Protein AF-M6BQX1-F1 (afdb_monomer)

pLDDT: mean 79.41, std 13.35, range [48.66, 92.88]

Sequence (103 aa):
MEYNVSRPYKKGTLHRWDNTIPKNCNFGISLSVFKENSKLL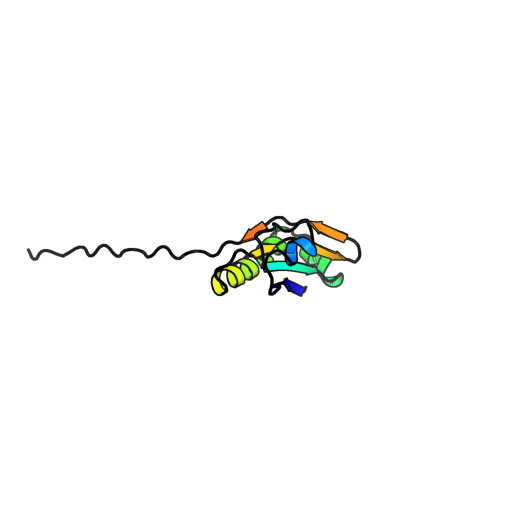YLELRHSELVVSVAQTISNEFQTSVYYHRTWLESGKNVKREMIFDFKRLERIELKFIPSYPV

Mean predicted aligned error: 9.73 Å

Solvent-accessible surface area (backbone atoms only — not comparable to full-atom values): 6088 Å² total; per-residue (Å²): 112,46,80,49,76,46,69,60,92,53,79,32,47,51,18,73,78,39,78,90,41,56,62,86,36,43,29,38,38,33,40,41,40,45,71,91,48,45,76,78,46,70,48,60,72,62,53,52,56,57,48,48,57,54,40,40,51,53,6,46,76,67,68,34,52,25,33,38,47,34,38,36,48,49,95,95,42,69,45,83,40,89,45,77,28,66,40,78,74,78,74,80,77,77,77,77,81,76,84,80,77,85,130

Secondary structure (DSSP, 8-state):
-EEEEE--SSTTHHHHH-TTS-TT---EEEEE--GGGHHHH-SHHHHHHHHHHHHHHHHHHHTS-EEEEEEEEETTEEEEEEEEE------------------

Structure (mmCIF, N/CA/C/O backbone):
data_AF-M6BQX1-F1
#
_entry.id   AF-M6BQX1-F1
#
loop_
_atom_site.group_PDB
_atom_site.id
_atom_site.type_symbol
_atom_site.label_atom_id
_atom_site.label_alt_id
_atom_site.label_comp_id
_atom_site.label_asym_id
_atom_site.label_entity_id
_atom_site.label_seq_id
_atom_site.pdbx_PDB_ins_code
_atom_site.Cartn_x
_atom_site.Cartn_y
_atom_site.Cartn_z
_atom_site.occupancy
_atom_site.B_iso_or_equiv
_atom_site.auth_seq_id
_atom_site.auth_comp_id
_atom_site.auth_asym_id
_atom_site.auth_atom_id
_atom_site.pdbx_PDB_model_num
ATOM 1 N N . MET A 1 1 ? 14.042 7.314 -3.604 1.00 78.88 1 MET A N 1
ATOM 2 C CA . MET A 1 1 ? 12.617 6.924 -3.700 1.00 78.88 1 MET A CA 1
ATOM 3 C C . MET A 1 1 ? 11.795 7.944 -2.938 1.00 78.88 1 MET A C 1
ATOM 5 O O . MET A 1 1 ? 12.375 8.679 -2.149 1.00 78.88 1 MET A O 1
ATOM 9 N N . GLU A 1 2 ? 10.487 7.951 -3.129 1.00 85.44 2 GLU A N 1
ATOM 10 C CA . GLU A 1 2 ? 9.569 8.866 -2.458 1.00 85.44 2 GLU A CA 1
ATOM 11 C C . GLU A 1 2 ? 8.295 8.121 -2.046 1.00 85.44 2 GLU A C 1
ATOM 13 O O . GLU A 1 2 ? 7.743 7.348 -2.831 1.00 85.44 2 GLU A O 1
ATOM 18 N N . TYR A 1 3 ? 7.836 8.345 -0.814 1.00 86.81 3 TYR A N 1
ATOM 19 C CA . TYR A 1 3 ? 6.549 7.845 -0.342 1.00 86.81 3 TYR A CA 1
ATOM 20 C C . TYR A 1 3 ? 5.496 8.933 -0.496 1.00 86.81 3 TYR A C 1
ATOM 22 O O . TYR A 1 3 ? 5.603 9.998 0.106 1.00 86.81 3 TYR A O 1
ATOM 30 N N . ASN A 1 4 ? 4.444 8.632 -1.242 1.00 90.12 4 ASN A N 1
ATOM 31 C CA . ASN A 1 4 ? 3.287 9.498 -1.385 1.00 90.12 4 ASN A CA 1
ATOM 32 C C . ASN A 1 4 ? 2.176 8.989 -0.472 1.00 90.12 4 ASN A C 1
ATOM 34 O O . A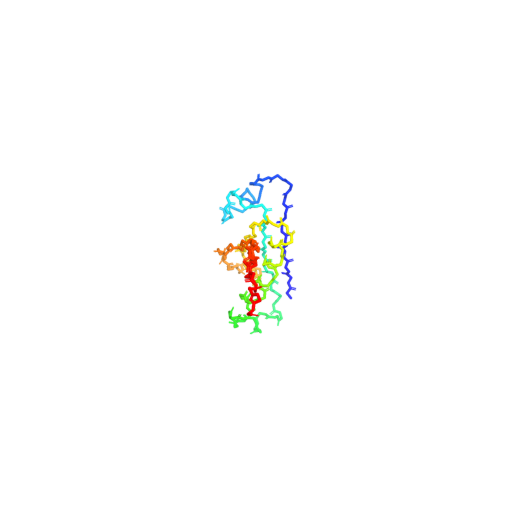SN A 1 4 ? 1.578 7.945 -0.742 1.00 90.12 4 ASN A O 1
ATOM 38 N N . VAL A 1 5 ? 1.909 9.722 0.610 1.00 90.62 5 VAL A N 1
ATOM 39 C CA . VAL A 1 5 ? 0.868 9.388 1.590 1.00 90.62 5 VAL A CA 1
ATOM 40 C C . VAL A 1 5 ? -0.339 10.292 1.374 1.00 90.62 5 VAL A C 1
ATOM 42 O O . VAL A 1 5 ? -0.239 11.514 1.412 1.00 90.62 5 VAL A O 1
ATOM 45 N N . SER A 1 6 ? -1.500 9.686 1.153 1.00 91.25 6 SER A N 1
ATOM 46 C CA . SER A 1 6 ? -2.767 10.377 0.929 1.00 91.25 6 SER A CA 1
ATOM 47 C C . SER A 1 6 ? -3.722 10.138 2.091 1.00 91.25 6 SER A C 1
ATOM 49 O O . SER A 1 6 ? -4.058 8.995 2.396 1.00 91.25 6 SER A O 1
ATOM 51 N N . ARG A 1 7 ? -4.209 11.226 2.696 1.00 91.50 7 ARG A N 1
ATOM 52 C CA . ARG A 1 7 ? -5.244 11.221 3.741 1.00 91.50 7 ARG A CA 1
ATOM 53 C C . ARG A 1 7 ? -6.292 12.301 3.449 1.00 91.50 7 ARG A C 1
ATOM 55 O O . ARG A 1 7 ? -6.230 13.389 4.024 1.00 91.50 7 ARG A O 1
ATOM 62 N N . PRO A 1 8 ? -7.242 12.061 2.537 1.00 90.75 8 PRO A N 1
ATOM 63 C CA . PRO A 1 8 ? -8.295 13.033 2.277 1.00 90.75 8 PRO A CA 1
ATOM 64 C C . PRO A 1 8 ? -9.210 13.220 3.498 1.00 90.75 8 PRO A C 1
ATOM 66 O O . PRO A 1 8 ? -9.476 12.284 4.249 1.00 90.75 8 PRO A O 1
ATOM 69 N N . TYR A 1 9 ? -9.753 14.429 3.671 1.00 87.56 9 TYR A N 1
ATOM 70 C CA . TYR A 1 9 ? -10.653 14.750 4.790 1.00 87.56 9 TYR A CA 1
ATOM 71 C C . TYR A 1 9 ? -11.973 13.963 4.757 1.00 87.56 9 TYR A C 1
ATOM 73 O O . TYR A 1 9 ? -12.502 13.590 5.801 1.00 87.56 9 TYR A O 1
ATOM 81 N N . LYS A 1 10 ? -12.525 13.709 3.562 1.00 89.56 10 LYS A N 1
ATOM 82 C CA . LYS A 1 10 ? -13.812 13.018 3.382 1.00 89.56 10 LYS A CA 1
ATOM 83 C C . LYS A 1 10 ? -13.597 11.540 3.053 1.00 89.56 10 LYS A C 1
ATOM 85 O O . LYS A 1 10 ? -12.948 11.228 2.052 1.00 89.56 10 LYS A O 1
ATOM 90 N N . LYS A 1 11 ? -14.224 10.644 3.822 1.00 87.69 11 LYS A N 1
ATOM 91 C CA . LYS A 1 11 ? -14.207 9.193 3.571 1.00 87.69 11 LYS A CA 1
ATOM 92 C C . LYS A 1 11 ? -14.685 8.863 2.151 1.00 87.69 11 LYS A C 1
ATOM 94 O O . LYS A 1 11 ? -15.611 9.489 1.641 1.00 87.69 11 LYS A O 1
ATOM 99 N N . GLY A 1 12 ? -14.040 7.890 1.507 1.00 88.06 12 GLY A N 1
ATOM 100 C CA . GLY A 1 12 ? -14.362 7.457 0.142 1.00 88.06 12 GLY A CA 1
ATOM 101 C C . GLY A 1 12 ? -13.816 8.364 -0.968 1.00 88.06 12 GLY A C 1
ATOM 102 O O . GLY A 1 12 ? -13.881 7.992 -2.138 1.00 88.06 12 GLY A O 1
ATOM 103 N N . THR A 1 13 ? -13.223 9.516 -0.633 1.00 92.31 13 THR A N 1
ATOM 104 C CA . THR A 1 13 ? -12.551 10.385 -1.618 1.00 92.31 13 THR A CA 1
ATOM 105 C C . THR A 1 13 ? -11.396 9.661 -2.297 1.00 92.31 13 THR A C 1
ATOM 107 O O . THR A 1 13 ? -11.220 9.783 -3.502 1.00 92.31 13 THR A O 1
ATOM 110 N N . LEU A 1 14 ? -10.657 8.852 -1.540 1.00 90.69 14 LEU A N 1
ATOM 111 C CA . LEU A 1 14 ? -9.511 8.123 -2.060 1.00 90.69 14 LEU A CA 1
ATOM 112 C C . LEU A 1 14 ? -9.923 7.096 -3.136 1.00 90.69 14 LEU A C 1
ATOM 114 O O . LEU A 1 14 ? -9.346 7.084 -4.216 1.00 90.69 14 LEU A O 1
ATOM 118 N N . HIS A 1 15 ? -11.002 6.337 -2.900 1.00 91.69 15 HIS A N 1
ATOM 119 C CA . HIS A 1 15 ? -11.608 5.441 -3.900 1.00 91.69 15 HIS A CA 1
ATOM 120 C C . HIS A 1 15 ? -12.127 6.185 -5.141 1.00 91.69 15 HIS A C 1
ATOM 122 O O . HIS A 1 15 ? -12.102 5.660 -6.249 1.00 91.69 15 HIS A O 1
ATOM 128 N N . ARG A 1 16 ? -12.618 7.420 -4.975 1.00 92.44 16 ARG A N 1
ATOM 129 C CA . ARG A 1 16 ? -13.037 8.246 -6.116 1.00 92.44 16 ARG A CA 1
ATOM 130 C C . ARG A 1 16 ? -11.860 8.704 -6.976 1.00 92.44 16 ARG A C 1
ATOM 132 O O . ARG A 1 16 ? -12.053 8.905 -8.169 1.00 92.44 16 ARG A O 1
ATOM 139 N N . TRP A 1 17 ? -10.693 8.928 -6.375 1.00 89.75 17 TRP A N 1
ATOM 140 C CA . TRP A 1 17 ? -9.470 9.281 -7.100 1.00 89.75 17 TRP A CA 1
ATOM 141 C C . TRP A 1 17 ? -8.839 8.062 -7.780 1.00 89.75 17 TRP A C 1
ATOM 143 O O . TRP A 1 17 ? -8.333 8.183 -8.890 1.00 89.75 17 TRP A O 1
ATOM 153 N N . ASP A 1 18 ? -8.902 6.893 -7.140 1.00 86.50 18 ASP A N 1
ATOM 154 C CA . ASP A 1 18 ? -8.434 5.617 -7.683 1.00 86.50 18 ASP A CA 1
ATOM 155 C C . ASP A 1 18 ? -9.396 4.492 -7.263 1.00 86.50 18 ASP A C 1
ATOM 157 O O . ASP A 1 18 ? -9.446 4.088 -6.098 1.00 86.50 18 ASP A O 1
ATOM 161 N N . ASN A 1 19 ? -10.158 3.961 -8.224 1.00 88.00 19 ASN A N 1
ATOM 162 C CA . ASN A 1 19 ? -11.187 2.945 -7.978 1.00 88.00 19 ASN A CA 1
ATOM 163 C C . ASN A 1 19 ? -10.617 1.580 -7.548 1.00 88.00 19 ASN A C 1
ATOM 165 O O . ASN A 1 19 ? -11.383 0.700 -7.153 1.00 88.00 19 ASN A O 1
ATOM 169 N N . THR A 1 20 ? -9.291 1.407 -7.582 1.00 85.00 20 THR A N 1
ATOM 170 C CA . THR A 1 20 ? -8.603 0.217 -7.062 1.00 85.00 20 THR A CA 1
ATOM 171 C C . THR A 1 20 ? -8.434 0.229 -5.541 1.00 85.00 20 THR A C 1
ATOM 173 O O . THR A 1 20 ? -8.070 -0.788 -4.952 1.00 85.00 20 THR A O 1
ATOM 176 N N . ILE A 1 21 ? -8.708 1.365 -4.897 1.00 87.12 21 ILE A N 1
ATOM 177 C CA . ILE A 1 21 ? -8.632 1.537 -3.446 1.00 87.12 21 ILE A CA 1
ATOM 178 C C . ILE A 1 21 ? -9.978 1.168 -2.812 1.00 87.12 21 ILE A C 1
ATOM 180 O O . ILE A 1 21 ? -11.000 1.660 -3.279 1.00 87.12 21 ILE A O 1
ATOM 184 N N . PRO A 1 22 ? -10.043 0.360 -1.740 1.00 86.56 22 PRO A N 1
ATOM 185 C CA . PRO A 1 22 ? -11.306 0.037 -1.079 1.00 86.56 22 PRO A CA 1
ATOM 186 C C . PRO A 1 22 ? -12.061 1.281 -0.579 1.00 86.56 22 PRO A C 1
ATOM 188 O O . PRO A 1 22 ? -11.470 2.216 -0.040 1.00 86.56 22 PRO A O 1
ATOM 191 N N . LYS A 1 23 ? -13.399 1.288 -0.698 1.00 87.19 23 LYS A N 1
ATOM 192 C CA . LYS A 1 23 ? -14.259 2.428 -0.298 1.00 87.19 23 LYS A CA 1
ATOM 193 C C . LYS A 1 23 ? -14.122 2.825 1.176 1.00 87.19 23 LYS A C 1
ATOM 195 O O . LYS A 1 23 ? -14.386 3.972 1.539 1.00 87.19 23 LYS A O 1
ATOM 200 N N . ASN A 1 24 ? -13.770 1.872 2.032 1.00 83.38 24 ASN A N 1
ATOM 201 C CA . ASN A 1 24 ? -13.579 2.073 3.463 1.00 83.38 24 ASN A CA 1
ATOM 202 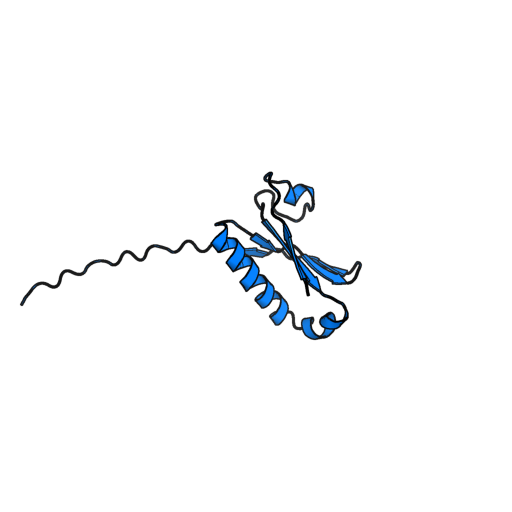C C . ASN A 1 24 ? -12.182 2.600 3.824 1.00 83.38 24 ASN A C 1
ATOM 204 O O . ASN A 1 24 ? -12.030 3.104 4.937 1.00 83.38 24 ASN A O 1
ATOM 208 N N . CYS A 1 25 ? -11.208 2.558 2.911 1.00 84.06 25 CYS A N 1
ATOM 209 C CA . CYS A 1 25 ? -9.865 3.074 3.149 1.00 84.06 25 CYS A CA 1
ATOM 210 C C . CYS A 1 25 ? -9.813 4.588 2.909 1.00 84.06 25 CYS A C 1
ATOM 212 O O . CYS A 1 25 ? -10.155 5.086 1.836 1.00 84.06 25 CYS A O 1
ATOM 214 N N . ASN A 1 26 ? -9.366 5.327 3.925 1.00 87.94 26 ASN A N 1
ATOM 215 C CA . ASN A 1 26 ? -9.175 6.780 3.852 1.00 87.94 26 ASN A CA 1
ATOM 216 C C . ASN A 1 26 ? -7.710 7.204 4.043 1.00 87.94 26 ASN A C 1
ATOM 218 O O . ASN A 1 26 ? -7.413 8.390 4.153 1.00 87.94 26 ASN A O 1
ATOM 222 N N . PHE A 1 27 ? -6.813 6.222 4.081 1.00 91.88 27 PHE A N 1
ATOM 223 C CA . PHE A 1 27 ? -5.371 6.388 4.050 1.00 91.88 27 PHE A CA 1
ATOM 224 C C . PHE A 1 27 ? -4.811 5.51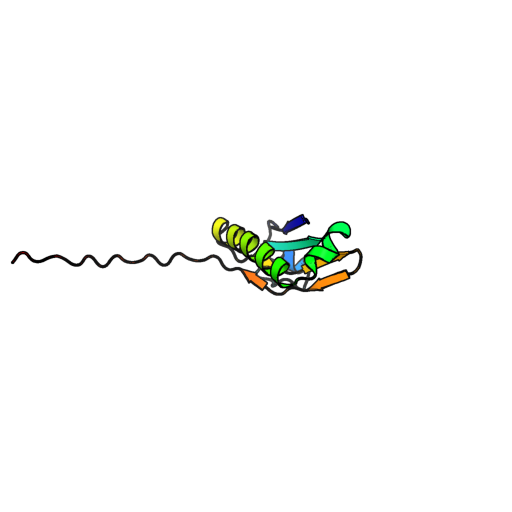8 2.931 1.00 91.88 27 PHE A C 1
ATOM 226 O O . PHE A 1 27 ? -5.089 4.319 2.873 1.00 91.88 27 PHE A O 1
ATOM 233 N N . GLY A 1 28 ? -4.032 6.131 2.049 1.00 90.31 28 GLY A N 1
ATOM 234 C CA . GLY A 1 28 ? -3.363 5.461 0.944 1.00 90.31 28 GLY A CA 1
ATOM 235 C C . GLY A 1 28 ? -1.882 5.766 0.952 1.00 90.31 28 GLY A C 1
ATOM 236 O O . GLY A 1 28 ? -1.483 6.882 1.281 1.00 90.31 28 GLY A O 1
ATOM 237 N N . ILE A 1 29 ? -1.076 4.792 0.557 1.00 92.00 29 ILE A N 1
ATOM 238 C CA . ILE A 1 29 ? 0.333 5.002 0.261 1.00 92.00 29 ILE A CA 1
ATOM 239 C C . ILE A 1 29 ? 0.636 4.513 -1.152 1.00 92.00 29 ILE A C 1
ATOM 241 O O . ILE A 1 29 ? 0.147 3.467 -1.587 1.00 92.00 29 ILE A O 1
ATOM 245 N N . SER A 1 30 ? 1.451 5.276 -1.870 1.00 88.62 30 SER A N 1
ATOM 246 C CA . SER A 1 30 ? 2.107 4.826 -3.092 1.00 88.62 30 SER A CA 1
ATOM 247 C C . SER A 1 30 ? 3.601 5.106 -3.010 1.00 88.62 30 SER A C 1
ATOM 249 O O . SER A 1 30 ? 4.039 6.043 -2.342 1.00 88.62 30 SER A O 1
ATOM 251 N N . LEU A 1 31 ? 4.391 4.251 -3.652 1.00 86.81 31 LEU A N 1
ATOM 252 C CA . LEU A 1 31 ? 5.845 4.357 -3.658 1.00 86.81 31 LEU A CA 1
ATOM 253 C C . LEU A 1 31 ? 6.307 4.785 -5.044 1.00 86.81 31 LEU A C 1
ATOM 255 O O . LEU A 1 31 ? 6.029 4.083 -6.012 1.00 86.81 31 LEU A O 1
ATOM 259 N N . SER A 1 32 ? 7.042 5.886 -5.130 1.00 85.62 32 SER A N 1
ATOM 260 C CA . SER A 1 32 ? 7.686 6.344 -6.357 1.00 85.62 32 SER A CA 1
ATOM 261 C C . SER A 1 32 ? 9.173 6.015 -6.331 1.00 85.62 32 SER A C 1
ATOM 263 O O . SER A 1 32 ? 9.910 6.341 -5.394 1.00 85.62 32 SER A O 1
ATOM 265 N N . VAL A 1 33 ? 9.630 5.343 -7.377 1.00 81.75 33 VAL A N 1
ATOM 266 C CA . VAL A 1 33 ? 11.005 4.889 -7.541 1.00 81.75 33 VAL A CA 1
ATOM 267 C C . VAL A 1 33 ? 11.647 5.704 -8.650 1.00 81.75 33 VAL A C 1
ATOM 269 O O . VAL A 1 33 ? 11.153 5.735 -9.769 1.00 81.75 33 VAL A O 1
ATOM 272 N N . PHE A 1 34 ? 12.763 6.362 -8.347 1.00 78.50 34 PHE A N 1
ATOM 273 C CA . PHE A 1 34 ? 13.526 7.079 -9.366 1.00 78.50 34 PHE A CA 1
ATOM 274 C C . PHE A 1 34 ? 14.342 6.099 -10.210 1.00 78.50 34 PHE A C 1
ATOM 276 O O . PHE A 1 34 ? 14.818 5.075 -9.703 1.00 78.50 34 PHE A O 1
ATOM 283 N N . LYS A 1 35 ? 14.531 6.426 -11.491 1.00 71.44 35 LYS A N 1
ATOM 284 C CA . LYS A 1 35 ? 15.180 5.559 -12.482 1.00 71.44 35 LYS A CA 1
ATOM 285 C C . LYS A 1 35 ? 16.578 5.120 -12.048 1.00 71.44 35 LYS A C 1
ATOM 287 O O . LYS A 1 35 ? 16.927 3.959 -12.261 1.00 71.44 35 LYS A O 1
ATOM 292 N N . GLU A 1 36 ? 17.339 5.984 -11.373 1.00 73.00 36 GLU A N 1
ATOM 293 C CA . GLU A 1 36 ? 18.686 5.663 -10.876 1.00 73.00 36 GLU A CA 1
ATOM 294 C C . GLU A 1 36 ? 18.665 4.550 -9.816 1.00 73.00 36 GLU A C 1
ATOM 296 O O . GLU A 1 36 ? 19.627 3.801 -9.671 1.00 73.00 36 GLU A O 1
ATOM 301 N N . ASN A 1 37 ? 17.542 4.394 -9.112 1.00 67.75 37 ASN A N 1
ATOM 302 C CA . ASN A 1 37 ? 17.368 3.418 -8.040 1.00 67.75 37 ASN A CA 1
ATOM 303 C C . ASN A 1 37 ? 16.657 2.137 -8.499 1.00 67.75 37 ASN A C 1
ATOM 305 O O . ASN A 1 37 ? 16.653 1.153 -7.763 1.00 67.75 37 ASN A O 1
ATOM 309 N N . SER A 1 38 ? 16.091 2.118 -9.711 1.00 64.94 38 SER A N 1
ATOM 310 C CA . SER A 1 38 ? 15.303 0.994 -10.245 1.00 64.94 38 SER A CA 1
ATOM 311 C C . SER A 1 38 ? 16.060 -0.345 -10.238 1.00 64.94 38 SER A C 1
ATOM 313 O O . SER A 1 38 ? 15.484 -1.377 -9.897 1.00 64.94 38 SER A O 1
ATOM 315 N N . LYS A 1 39 ? 17.371 -0.333 -10.526 1.00 63.28 39 LYS A N 1
ATOM 316 C CA . LYS A 1 39 ? 18.231 -1.533 -10.518 1.00 63.28 39 LYS A CA 1
ATOM 317 C C . LYS A 1 39 ? 18.486 -2.092 -9.115 1.00 63.28 39 LYS A C 1
ATOM 319 O O . LYS A 1 39 ? 18.536 -3.304 -8.948 1.00 63.28 39 LYS A O 1
ATOM 324 N N . LEU A 1 40 ? 18.629 -1.230 -8.104 1.00 59.75 40 LEU A N 1
ATOM 325 C CA . LEU A 1 40 ? 18.810 -1.651 -6.704 1.00 59.75 40 LEU A CA 1
ATOM 326 C C . LEU A 1 40 ? 17.515 -2.211 -6.102 1.00 59.75 40 LEU A C 1
ATOM 328 O O . LEU A 1 40 ? 17.545 -2.998 -5.155 1.00 59.75 40 LEU A O 1
ATOM 332 N N . LEU A 1 41 ? 16.389 -1.811 -6.674 1.00 58.44 41 LEU A N 1
ATOM 333 C CA . LEU A 1 41 ? 15.046 -2.089 -6.200 1.00 58.44 41 LEU A CA 1
ATOM 334 C C . LEU A 1 41 ? 14.417 -3.345 -6.830 1.00 58.44 41 LEU A C 1
ATOM 336 O O . LEU A 1 41 ? 13.459 -3.874 -6.287 1.00 58.44 41 LEU A O 1
ATOM 340 N N . TYR A 1 42 ? 15.013 -3.908 -7.887 1.00 56.97 42 TYR A N 1
ATOM 341 C CA . TYR A 1 42 ? 14.533 -5.135 -8.546 1.00 56.97 42 TYR A CA 1
ATOM 342 C C . TYR A 1 42 ? 14.498 -6.379 -7.633 1.00 56.97 42 TYR A C 1
ATOM 344 O O . TYR A 1 42 ? 13.826 -7.362 -7.936 1.00 56.97 42 TYR A O 1
ATOM 352 N N . LEU A 1 43 ? 15.178 -6.336 -6.483 1.00 58.53 43 LEU A N 1
ATOM 353 C CA . LEU A 1 43 ? 14.934 -7.272 -5.388 1.00 58.53 43 LEU A CA 1
ATOM 354 C C . LEU A 1 43 ? 13.597 -6.903 -4.735 1.00 58.53 43 LEU A C 1
ATOM 356 O O . LEU A 1 43 ? 13.572 -6.108 -3.796 1.00 58.53 43 LEU A O 1
ATOM 360 N N . GLU A 1 44 ? 12.494 -7.479 -5.224 1.00 56.00 44 GLU A N 1
ATOM 361 C CA . GLU A 1 44 ? 11.133 -7.297 -4.684 1.00 56.00 44 GLU A CA 1
ATOM 362 C C . GLU A 1 44 ? 11.067 -7.391 -3.148 1.00 56.00 44 GLU A C 1
ATOM 364 O O . GLU A 1 44 ? 10.272 -6.689 -2.522 1.00 56.00 44 GLU A O 1
ATOM 369 N N . LEU A 1 45 ? 11.964 -8.179 -2.544 1.00 52.16 45 LEU A N 1
ATOM 370 C CA . LEU A 1 45 ? 12.149 -8.316 -1.097 1.00 52.16 45 LEU A CA 1
ATOM 371 C C . LEU A 1 45 ? 12.436 -6.983 -0.384 1.00 52.16 45 LEU A C 1
ATOM 373 O O . LEU A 1 45 ? 11.875 -6.727 0.674 1.00 52.16 45 LEU A O 1
ATOM 377 N N . ARG A 1 46 ? 13.236 -6.081 -0.971 1.00 61.06 46 ARG A N 1
ATOM 378 C CA . ARG A 1 46 ? 13.525 -4.774 -0.349 1.00 61.06 46 ARG A CA 1
ATOM 379 C C . ARG A 1 46 ? 12.362 -3.793 -0.479 1.00 61.06 46 ARG A C 1
ATOM 381 O O . ARG A 1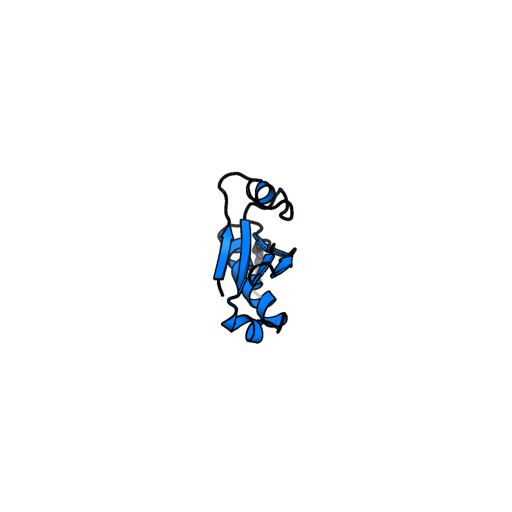 46 ? 12.221 -2.891 0.340 1.00 61.06 46 ARG A O 1
ATOM 388 N N . HIS A 1 47 ? 11.519 -3.948 -1.499 1.00 61.28 47 HIS A N 1
ATOM 389 C CA . HIS A 1 47 ? 10.369 -3.070 -1.715 1.00 61.28 47 HIS A CA 1
ATOM 390 C C . HIS A 1 47 ? 9.252 -3.286 -0.704 1.00 61.28 47 HIS A C 1
ATOM 392 O O . HIS A 1 47 ? 8.672 -2.311 -0.220 1.00 61.28 47 HIS A O 1
ATOM 398 N N . SER A 1 48 ? 8.914 -4.548 -0.439 1.00 63.12 48 SER A N 1
ATOM 399 C CA . SER A 1 48 ? 7.853 -4.896 0.500 1.00 63.12 48 SER A CA 1
ATOM 400 C C . SER A 1 48 ? 8.237 -4.474 1.915 1.00 63.12 48 SER A C 1
ATOM 402 O O . SER A 1 48 ? 7.458 -3.778 2.557 1.00 63.12 48 SER A O 1
ATOM 404 N N . GLU A 1 49 ? 9.456 -4.777 2.365 1.00 72.62 49 GLU A N 1
ATOM 405 C CA . GLU A 1 49 ? 9.940 -4.432 3.711 1.00 72.62 49 GLU A CA 1
ATOM 406 C C . GLU A 1 49 ? 9.896 -2.925 4.001 1.00 72.62 49 GLU A C 1
ATOM 408 O O . GLU A 1 49 ? 9.453 -2.498 5.070 1.00 72.62 49 GLU A O 1
ATOM 413 N N . LEU A 1 50 ? 10.297 -2.108 3.024 1.00 75.94 50 LEU A N 1
ATOM 414 C CA . LEU A 1 50 ? 10.331 -0.653 3.158 1.00 75.94 50 LEU A CA 1
ATOM 415 C C . LEU A 1 50 ? 8.932 -0.050 3.342 1.00 75.94 50 LEU A C 1
ATOM 417 O O . LEU A 1 50 ? 8.713 0.762 4.243 1.00 75.94 50 LEU A O 1
ATOM 421 N N . VAL A 1 51 ? 7.967 -0.476 2.523 1.00 82.50 51 VAL A N 1
ATOM 422 C CA . VAL A 1 51 ? 6.589 0.023 2.625 1.00 82.50 51 VAL A CA 1
ATOM 423 C C . VAL A 1 51 ? 5.893 -0.529 3.864 1.00 82.50 51 VAL A C 1
ATOM 425 O O . VAL A 1 51 ? 5.142 0.208 4.497 1.00 82.50 51 VAL A O 1
ATOM 428 N N . VAL A 1 52 ? 6.169 -1.781 4.247 1.00 86.69 52 VAL A N 1
ATOM 429 C CA . VAL A 1 52 ? 5.569 -2.423 5.426 1.00 86.69 52 VAL A CA 1
ATOM 430 C C . VAL A 1 52 ? 5.843 -1.612 6.690 1.00 86.69 52 VAL A C 1
ATOM 432 O O . VAL A 1 52 ? 4.903 -1.293 7.413 1.00 86.69 52 VAL A O 1
ATOM 435 N N . SER A 1 53 ? 7.098 -1.229 6.944 1.00 86.31 53 SER A N 1
ATOM 436 C CA . SER A 1 53 ? 7.454 -0.488 8.163 1.00 86.31 53 SER A CA 1
ATOM 437 C C . SER A 1 53 ? 6.761 0.880 8.236 1.00 86.31 53 SER A C 1
ATOM 439 O O . SER A 1 53 ? 6.155 1.234 9.253 1.00 86.31 53 SER A O 1
ATOM 441 N N . VAL A 1 54 ? 6.769 1.629 7.128 1.00 88.69 54 VAL A N 1
ATOM 442 C CA . VAL A 1 54 ? 6.144 2.958 7.047 1.00 88.69 54 VAL A CA 1
ATOM 443 C C . VAL A 1 54 ? 4.625 2.859 7.172 1.00 88.69 54 VAL A C 1
ATOM 445 O O . VAL A 1 54 ? 4.025 3.560 7.987 1.00 88.69 54 VAL A O 1
ATOM 448 N N . ALA A 1 55 ? 3.995 1.969 6.404 1.00 90.56 55 ALA A N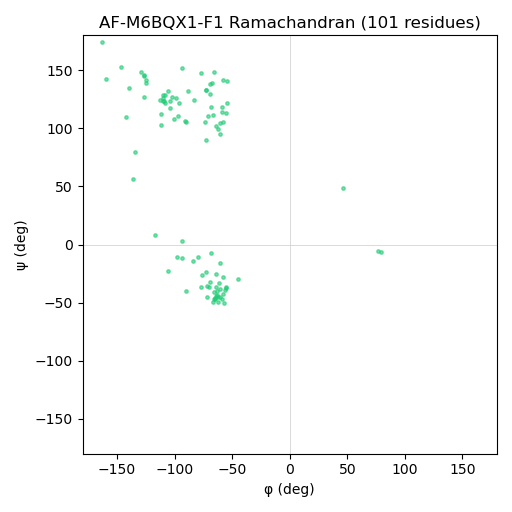 1
ATOM 449 C CA . ALA A 1 55 ? 2.549 1.791 6.424 1.00 90.56 55 ALA A CA 1
ATOM 450 C C . ALA A 1 55 ? 2.057 1.306 7.793 1.00 90.56 55 ALA A C 1
ATOM 452 O O . ALA A 1 55 ? 1.057 1.820 8.290 1.00 90.56 55 ALA A O 1
ATOM 453 N N . GLN A 1 56 ? 2.786 0.390 8.439 1.00 91.19 56 GLN A N 1
ATOM 454 C CA . GLN A 1 56 ? 2.457 -0.076 9.784 1.00 91.19 56 GLN A CA 1
ATOM 455 C C . GLN A 1 56 ? 2.593 1.041 10.824 1.00 91.19 56 GLN A C 1
ATOM 457 O O . GLN A 1 56 ? 1.737 1.161 11.699 1.00 91.19 56 GLN A O 1
ATOM 462 N N . THR A 1 57 ? 3.634 1.871 10.723 1.00 90.69 57 THR A N 1
ATOM 463 C CA . THR A 1 57 ? 3.837 3.015 11.626 1.00 90.69 57 THR A CA 1
ATOM 464 C C . THR A 1 57 ? 2.690 4.014 11.505 1.00 90.69 57 THR A C 1
ATOM 466 O O . THR A 1 57 ? 2.077 4.367 12.508 1.00 90.69 57 THR A O 1
ATOM 469 N N . ILE A 1 58 ? 2.332 4.403 10.276 1.00 91.19 58 ILE A N 1
ATOM 470 C CA . ILE A 1 58 ? 1.197 5.303 10.013 1.00 91.19 58 ILE A CA 1
ATOM 471 C C . ILE A 1 58 ? -0.104 4.681 10.527 1.00 91.19 58 ILE A C 1
ATOM 473 O O . ILE A 1 58 ? -0.901 5.355 11.176 1.00 91.19 58 ILE A O 1
ATOM 477 N N . SER A 1 59 ? -0.320 3.396 10.253 1.00 92.44 59 SER A N 1
ATOM 478 C CA . SER A 1 59 ? -1.526 2.700 10.684 1.00 92.44 59 SER A CA 1
ATOM 479 C C . SER A 1 59 ? -1.682 2.729 12.203 1.00 92.44 59 SER A C 1
ATOM 481 O O . SER A 1 59 ? -2.749 3.093 12.697 1.00 92.44 59 SER A O 1
ATOM 483 N N . ASN A 1 60 ? -0.609 2.430 12.939 1.00 91.69 60 ASN A N 1
ATOM 484 C CA . ASN A 1 60 ? -0.602 2.442 14.398 1.00 91.69 60 ASN A CA 1
ATOM 485 C C . ASN A 1 60 ? -0.824 3.849 14.971 1.00 91.69 60 ASN A C 1
ATOM 487 O O . ASN A 1 60 ? -1.666 4.007 15.853 1.00 91.69 60 ASN A O 1
ATOM 491 N N . GLU A 1 61 ? -0.120 4.857 14.450 1.00 92.19 61 GLU A N 1
ATOM 492 C CA . GLU A 1 61 ? -0.193 6.243 14.937 1.00 92.19 61 GLU A CA 1
ATOM 493 C C . GLU A 1 61 ? -1.593 6.843 14.755 1.00 92.19 61 GLU A C 1
ATOM 495 O O . GLU A 1 61 ? -2.148 7.467 15.655 1.00 92.19 61 GLU A O 1
ATOM 500 N N . PHE A 1 62 ? -2.208 6.610 13.593 1.00 88.88 62 PHE A N 1
ATOM 501 C CA . PHE A 1 62 ? -3.536 7.142 13.279 1.00 88.88 62 PHE A CA 1
ATOM 502 C C . PHE A 1 62 ? -4.681 6.178 13.610 1.00 88.88 62 PHE A C 1
ATOM 504 O O . PHE A 1 62 ? -5.834 6.500 13.319 1.00 88.88 62 PHE A O 1
ATOM 511 N N . GLN A 1 63 ? -4.375 5.009 14.186 1.00 90.06 63 GLN A N 1
ATOM 512 C CA . GLN A 1 63 ? -5.331 3.947 14.522 1.00 90.06 63 GLN A CA 1
ATOM 513 C C . GLN A 1 63 ? -6.302 3.647 13.372 1.00 90.06 63 GLN A C 1
ATOM 515 O O . GLN A 1 63 ? -7.525 3.623 13.523 1.00 90.06 63 GLN A O 1
ATOM 520 N N . THR A 1 64 ? -5.750 3.478 12.172 1.00 88.88 64 THR A N 1
ATOM 521 C CA . THR A 1 64 ? -6.539 3.370 10.944 1.00 88.88 64 THR A CA 1
ATOM 522 C C . THR A 1 64 ? -5.890 2.431 9.941 1.00 88.88 64 THR A C 1
ATOM 524 O O . THR A 1 64 ? -4.673 2.257 9.930 1.00 88.88 64 THR A O 1
ATOM 527 N N . SER A 1 65 ? -6.699 1.824 9.076 1.00 90.88 65 SER A N 1
ATOM 528 C CA . SER A 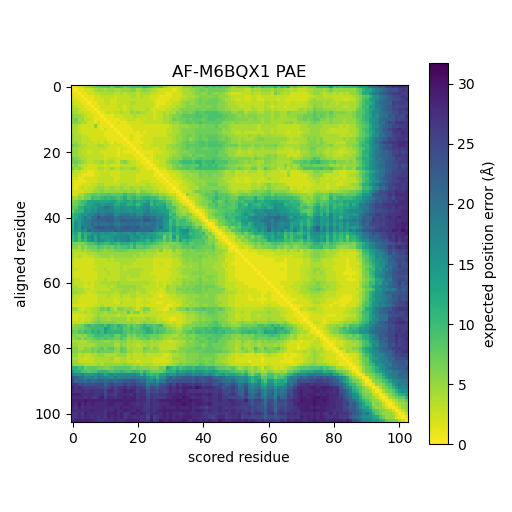1 65 ? -6.203 0.979 7.993 1.00 90.88 65 SER A CA 1
ATOM 529 C C . SER A 1 65 ? -5.490 1.834 6.940 1.00 90.88 65 SER A C 1
ATOM 531 O O . SER A 1 65 ? -6.081 2.796 6.433 1.00 90.88 65 SER A O 1
ATOM 533 N N . VAL A 1 66 ? -4.271 1.463 6.555 1.00 91.88 66 VAL A N 1
ATOM 534 C CA . VAL A 1 66 ? -3.513 2.110 5.474 1.00 91.88 66 VAL A CA 1
ATOM 535 C C . VAL A 1 66 ? -3.457 1.173 4.275 1.00 91.88 66 VAL A C 1
ATOM 537 O O . VAL A 1 66 ? -3.080 0.011 4.412 1.00 91.88 66 VAL A O 1
ATOM 540 N N . TYR A 1 67 ? -3.819 1.671 3.091 1.00 92.88 67 TYR A N 1
ATOM 541 C CA . TYR A 1 67 ? -3.832 0.872 1.869 1.00 92.88 67 TYR A CA 1
ATOM 542 C C . TYR A 1 67 ? -2.646 1.193 0.960 1.00 92.88 67 TYR A C 1
ATOM 544 O O . TYR A 1 67 ? -2.513 2.313 0.461 1.00 92.88 67 TYR A O 1
ATOM 552 N N . TYR A 1 68 ? -1.789 0.206 0.711 1.00 91.19 68 TYR A N 1
ATOM 553 C CA . TYR A 1 68 ? -0.719 0.310 -0.274 1.00 91.19 68 TYR A CA 1
ATOM 554 C C . TYR A 1 68 ? -1.218 -0.165 -1.633 1.00 91.19 68 TYR A C 1
ATOM 556 O O . TYR A 1 68 ? -1.382 -1.366 -1.856 1.00 91.19 68 TYR A O 1
ATOM 564 N N . HIS A 1 69 ? -1.451 0.791 -2.534 1.00 87.00 69 HIS A N 1
ATOM 565 C CA . HIS A 1 69 ? -2.165 0.526 -3.785 1.00 87.00 69 HIS A CA 1
ATOM 566 C C . HIS A 1 69 ? -1.275 0.486 -5.031 1.00 87.00 69 HIS A C 1
ATOM 568 O O . HIS A 1 69 ? -1.661 -0.089 -6.054 1.00 87.00 69 HIS A O 1
ATOM 574 N N . ARG A 1 70 ? -0.089 1.116 -5.000 1.00 87.94 70 ARG A N 1
ATOM 575 C CA . ARG A 1 70 ? 0.725 1.259 -6.215 1.00 87.94 70 ARG A CA 1
ATOM 576 C C . ARG A 1 70 ? 2.205 1.530 -5.973 1.00 87.94 70 ARG A C 1
ATOM 578 O O . ARG A 1 70 ? 2.571 2.334 -5.119 1.00 87.94 70 ARG A O 1
ATOM 585 N N . THR A 1 71 ? 3.041 0.937 -6.818 1.00 87.00 71 THR A N 1
ATOM 586 C CA . THR A 1 71 ? 4.446 1.313 -7.014 1.00 87.00 71 THR A CA 1
ATOM 587 C C . THR A 1 71 ? 4.612 1.953 -8.392 1.00 87.00 71 THR A C 1
ATOM 589 O O . THR A 1 71 ? 4.245 1.340 -9.391 1.00 87.00 71 THR A O 1
ATOM 592 N N . TRP A 1 72 ? 5.177 3.153 -8.464 1.00 85.50 72 TRP A N 1
ATOM 593 C CA . TRP A 1 72 ? 5.551 3.841 -9.700 1.00 85.50 72 TRP A CA 1
ATOM 594 C C . TRP A 1 72 ? 7.040 3.600 -9.950 1.00 85.50 72 TRP A C 1
ATOM 596 O O . TRP A 1 72 ? 7.872 4.070 -9.176 1.00 85.50 72 TRP A O 1
ATOM 606 N N . LEU A 1 73 ? 7.379 2.825 -10.983 1.00 81.25 73 LEU A N 1
ATOM 607 C CA . LEU A 1 73 ? 8.770 2.476 -11.303 1.00 81.25 73 LEU A CA 1
ATOM 608 C C . LEU A 1 73 ? 9.409 3.488 -12.256 1.00 81.25 73 LEU A C 1
ATOM 610 O O . LEU A 1 73 ? 10.578 3.832 -12.117 1.00 81.25 73 LEU A O 1
ATOM 614 N N . GLU A 1 74 ? 8.633 3.935 -13.238 1.00 75.94 74 GLU A N 1
ATOM 615 C CA . GLU A 1 74 ? 8.980 4.981 -14.195 1.00 75.94 74 GLU A CA 1
ATOM 616 C C . GLU A 1 74 ? 7.699 5.483 -14.878 1.00 75.94 74 GLU A C 1
ATOM 618 O O . GLU A 1 74 ? 6.613 4.943 -14.653 1.00 75.94 74 GLU A O 1
ATOM 623 N N . SER A 1 75 ? 7.806 6.525 -15.707 1.00 76.81 75 SER A N 1
ATOM 624 C CA . SER A 1 75 ? 6.649 7.068 -16.428 1.00 76.81 75 SER A CA 1
ATOM 625 C C . SER A 1 75 ? 5.944 5.969 -17.231 1.00 76.81 75 SER A C 1
ATOM 627 O O . SER A 1 75 ? 6.560 5.287 -18.050 1.00 76.81 75 SER A O 1
ATOM 629 N N . GLY A 1 76 ? 4.657 5.760 -16.951 1.00 77.75 76 GLY A N 1
ATOM 630 C CA . GLY A 1 76 ? 3.841 4.722 -17.582 1.00 77.75 76 GLY A CA 1
ATOM 631 C C . GLY A 1 76 ? 4.066 3.290 -17.073 1.00 77.75 76 GLY A C 1
ATOM 632 O O . GLY A 1 76 ? 3.305 2.409 -17.467 1.00 77.75 76 GLY A O 1
ATOM 633 N N . LYS A 1 77 ? 5.038 3.028 -16.185 1.00 81.38 77 LYS A N 1
ATOM 634 C CA . LYS A 1 77 ? 5.268 1.691 -15.610 1.00 81.38 77 LYS A CA 1
ATOM 635 C C . LYS A 1 77 ? 4.942 1.657 -14.130 1.00 81.38 77 LYS A C 1
ATOM 637 O O . LYS A 1 77 ? 5.730 2.067 -13.274 1.00 81.38 77 LYS A O 1
ATOM 642 N N . ASN A 1 78 ? 3.778 1.085 -13.851 1.00 82.88 78 ASN A N 1
ATOM 643 C CA . ASN A 1 78 ? 3.222 1.007 -12.513 1.00 82.88 78 ASN A CA 1
ATOM 644 C C . ASN A 1 78 ? 2.913 -0.436 -12.156 1.00 82.88 78 ASN A C 1
ATOM 646 O O . ASN A 1 78 ? 2.383 -1.184 -12.974 1.00 82.88 78 ASN A O 1
ATOM 650 N N . VAL A 1 79 ? 3.173 -0.791 -10.905 1.00 84.62 79 VAL A N 1
ATOM 651 C CA . VAL A 1 79 ? 2.795 -2.082 -10.341 1.00 84.62 79 VAL A CA 1
ATOM 652 C C . VAL A 1 79 ? 1.653 -1.854 -9.366 1.00 84.62 79 VAL A C 1
ATOM 654 O O . VAL A 1 79 ? 1.786 -1.075 -8.419 1.00 84.62 79 VAL A O 1
ATOM 657 N N . LYS A 1 80 ? 0.519 -2.515 -9.605 1.00 84.19 80 LYS A N 1
ATOM 658 C CA . LYS A 1 80 ? -0.604 -2.515 -8.665 1.00 84.19 80 LYS A CA 1
ATOM 659 C C . LYS A 1 80 ? -0.202 -3.280 -7.406 1.00 84.19 80 LYS A C 1
ATOM 661 O O . LYS A 1 80 ? 0.451 -4.319 -7.487 1.00 84.19 80 LYS A O 1
ATOM 666 N N . ARG A 1 81 ? -0.588 -2.758 -6.249 1.00 86.12 81 ARG A N 1
ATOM 667 C CA . ARG A 1 81 ? -0.407 -3.392 -4.944 1.00 86.12 81 ARG A CA 1
ATOM 668 C C . ARG A 1 81 ? -1.768 -3.440 -4.258 1.00 86.12 81 ARG A C 1
ATOM 670 O O . ARG A 1 81 ? -2.602 -2.575 -4.494 1.00 86.12 81 ARG A O 1
ATOM 677 N N . GLU A 1 82 ? -2.014 -4.481 -3.479 1.00 85.75 82 GLU A N 1
ATOM 678 C CA . GLU A 1 82 ? -3.297 -4.688 -2.796 1.00 85.75 82 GLU A CA 1
ATOM 679 C C . GLU A 1 82 ? -3.027 -5.135 -1.360 1.00 85.75 82 GLU A C 1
ATOM 681 O O . GLU A 1 82 ? -3.425 -6.213 -0.932 1.00 85.75 82 GLU A O 1
ATOM 686 N N . MET A 1 83 ? -2.263 -4.322 -0.625 1.00 88.81 83 MET A N 1
ATOM 687 C CA . MET A 1 83 ? -1.903 -4.620 0.762 1.00 88.81 83 MET A CA 1
ATOM 688 C C . MET A 1 83 ? -2.610 -3.653 1.706 1.00 88.81 83 MET A C 1
ATOM 690 O O . MET A 1 83 ? -2.537 -2.435 1.530 1.00 88.81 83 MET A O 1
ATOM 694 N N . ILE A 1 84 ? -3.277 -4.205 2.717 1.00 90.25 84 ILE A N 1
ATOM 695 C CA . ILE A 1 84 ? -3.899 -3.453 3.808 1.00 90.25 84 ILE A CA 1
ATOM 696 C C . ILE A 1 84 ? -3.042 -3.644 5.056 1.00 90.25 84 ILE A C 1
ATOM 698 O O . ILE A 1 84 ? -2.674 -4.766 5.398 1.00 90.25 84 ILE A O 1
ATOM 702 N N . PHE A 1 85 ? -2.737 -2.537 5.723 1.00 90.25 85 PHE A N 1
ATOM 703 C CA . PHE A 1 85 ? -2.055 -2.515 7.008 1.00 90.25 85 PHE A CA 1
ATOM 704 C C . PHE A 1 85 ? -3.034 -2.021 8.058 1.00 90.25 85 PHE A C 1
ATOM 706 O O . PHE A 1 85 ? -3.444 -0.859 8.019 1.00 90.25 85 PHE A O 1
ATOM 713 N N . ASP A 1 86 ? -3.412 -2.913 8.966 1.00 90.44 86 ASP A N 1
ATOM 714 C CA . ASP A 1 86 ? -4.265 -2.590 10.101 1.00 90.44 86 ASP A CA 1
ATOM 715 C C . ASP A 1 86 ? -3.428 -2.247 11.330 1.00 90.44 86 ASP A C 1
ATOM 717 O O . ASP A 1 86 ? -2.297 -2.721 11.513 1.00 90.44 86 ASP A O 1
ATOM 721 N N . PHE A 1 87 ? -3.998 -1.407 12.191 1.00 87.56 87 PHE A N 1
ATOM 722 C CA . PHE A 1 87 ? -3.312 -0.990 13.398 1.00 87.56 87 PHE A CA 1
ATOM 723 C C . PHE A 1 87 ? -3.301 -2.159 14.372 1.00 87.56 87 PHE A C 1
ATOM 725 O O . PHE A 1 87 ? -4.323 -2.807 14.617 1.00 87.56 87 PHE A O 1
ATOM 732 N N . LYS A 1 88 ? -2.136 -2.437 14.953 1.00 82.69 88 LYS A N 1
ATOM 733 C CA . LYS A 1 88 ? -2.040 -3.467 15.981 1.00 82.69 88 LYS A CA 1
ATOM 734 C C . LYS A 1 88 ? -2.663 -2.911 17.248 1.00 82.69 88 LYS A C 1
ATOM 736 O O . LYS A 1 88 ? -2.079 -2.071 17.931 1.00 82.69 88 LYS A O 1
ATOM 741 N N . ARG A 1 89 ? -3.866 -3.376 17.569 1.00 65.69 89 ARG A N 1
ATOM 742 C CA . ARG A 1 89 ? -4.436 -3.156 18.891 1.00 65.69 89 ARG A CA 1
ATOM 743 C C . ARG A 1 89 ? -3.561 -3.946 19.863 1.00 65.69 89 ARG A C 1
ATOM 745 O O . ARG A 1 89 ? -3.528 -5.168 19.789 1.00 65.69 89 ARG A O 1
ATOM 752 N N . LEU A 1 90 ? -2.803 -3.256 20.717 1.00 59.59 90 LEU A N 1
ATOM 753 C CA . LEU A 1 90 ? -2.149 -3.904 21.851 1.00 59.59 90 LEU A CA 1
ATOM 754 C C . LEU A 1 90 ? -3.262 -4.552 22.675 1.00 59.5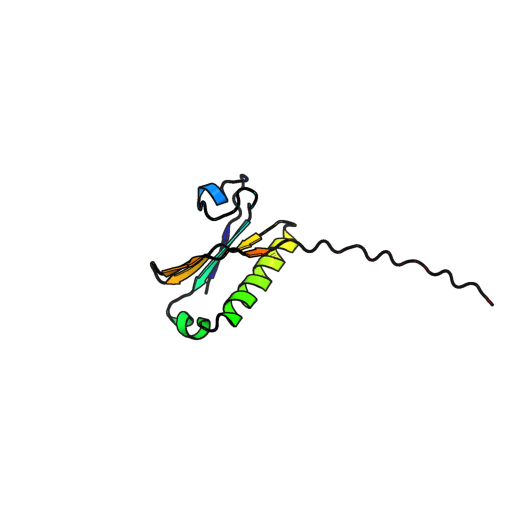9 90 LEU A C 1
ATOM 756 O O . LEU A 1 90 ? -4.049 -3.853 23.320 1.00 59.59 90 LEU A O 1
ATOM 760 N N . GLU A 1 91 ? -3.377 -5.874 22.601 1.00 56.94 91 GLU A N 1
ATOM 761 C CA . GLU A 1 91 ? -4.160 -6.614 23.576 1.00 56.94 91 GLU A CA 1
ATOM 762 C C . GLU A 1 91 ? -3.533 -6.299 24.932 1.00 56.94 91 GLU A C 1
ATOM 764 O O . GLU A 1 91 ? -2.338 -6.515 25.146 1.00 56.94 91 GLU A O 1
ATOM 769 N N . ARG A 1 92 ? -4.311 -5.684 25.830 1.00 48.66 92 ARG A N 1
ATOM 770 C CA . ARG A 1 92 ? -3.887 -5.537 27.220 1.00 48.66 92 ARG A CA 1
ATOM 771 C C . ARG A 1 92 ? -3.582 -6.943 27.717 1.00 48.66 92 ARG A C 1
ATOM 773 O O . ARG A 1 92 ? -4.497 -7.748 27.852 1.00 48.66 92 ARG A O 1
ATOM 780 N N . ILE A 1 93 ? -2.315 -7.220 28.001 1.00 53.62 93 ILE A N 1
ATOM 781 C CA . ILE A 1 93 ? -1.954 -8.365 28.824 1.00 53.62 93 ILE A CA 1
ATOM 782 C C . ILE A 1 93 ? -2.562 -8.063 30.194 1.00 53.62 93 ILE A C 1
ATOM 784 O O . ILE A 1 93 ? -2.056 -7.219 30.933 1.00 53.62 93 ILE A O 1
ATOM 788 N N . GLU A 1 94 ? -3.696 -8.689 30.508 1.00 50.03 94 GLU A N 1
ATOM 789 C CA . GLU A 1 94 ? -4.154 -8.781 31.887 1.00 50.03 94 GLU A CA 1
ATOM 790 C C . GLU A 1 94 ? -3.084 -9.565 32.645 1.00 50.03 94 GLU A C 1
ATOM 792 O O 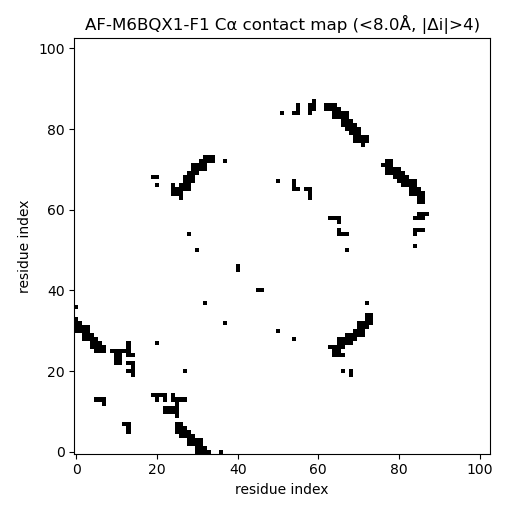. GLU A 1 94 ? -3.000 -10.791 32.558 1.00 50.03 94 GLU A O 1
ATOM 797 N N . LEU A 1 95 ? -2.214 -8.846 33.355 1.00 51.56 95 LEU A N 1
ATOM 798 C CA . LEU A 1 95 ? -1.350 -9.433 34.366 1.00 51.56 95 LEU A CA 1
ATOM 799 C C . LEU A 1 95 ? -2.273 -10.046 35.421 1.00 51.56 95 LEU A C 1
ATOM 801 O O . LEU A 1 95 ? -2.761 -9.352 36.312 1.00 51.56 95 LEU A O 1
ATOM 805 N N . LYS A 1 96 ? -2.558 -11.345 35.290 1.00 48.97 96 LYS A N 1
ATOM 806 C CA . LYS A 1 96 ? -3.227 -12.114 36.335 1.00 48.97 96 LYS A CA 1
ATOM 807 C C . LYS A 1 96 ? -2.325 -12.066 37.561 1.00 48.97 96 LYS A C 1
ATOM 809 O O . LYS A 1 96 ? -1.277 -12.704 37.597 1.00 48.97 96 LYS A O 1
ATOM 814 N N . PHE A 1 97 ? -2.720 -11.255 38.534 1.00 55.44 97 PHE A N 1
ATOM 815 C CA . PHE A 1 97 ? -2.099 -11.198 39.846 1.00 55.44 97 PHE A CA 1
ATOM 816 C C . PHE A 1 97 ? -2.194 -12.599 40.464 1.00 55.44 97 PHE A C 1
ATOM 818 O O . PHE A 1 97 ? -3.298 -13.091 40.692 1.00 55.44 97 PHE A O 1
ATOM 825 N N . ILE A 1 98 ? -1.059 -13.268 40.670 1.00 61.88 98 ILE A N 1
ATOM 826 C CA . ILE A 1 98 ? -0.996 -14.522 41.425 1.00 61.88 98 ILE A CA 1
ATOM 827 C C . ILE A 1 98 ? -0.722 -14.115 42.877 1.00 61.88 98 ILE A C 1
ATOM 829 O O . ILE A 1 98 ? 0.396 -13.684 43.163 1.00 61.88 98 ILE A O 1
ATOM 833 N N . PRO A 1 99 ? -1.703 -14.186 43.795 1.00 59.00 99 PRO A N 1
ATOM 834 C CA . PRO A 1 99 ? -1.430 -13.915 45.195 1.00 59.00 99 PRO A CA 1
ATOM 835 C C . PRO A 1 99 ? -0.539 -15.033 45.744 1.00 59.00 99 PRO A C 1
ATOM 837 O O . PRO A 1 99 ? -0.915 -16.205 45.746 1.00 59.00 99 PRO A O 1
ATOM 840 N N . SER A 1 100 ? 0.662 -14.669 46.192 1.00 65.25 100 SER A N 1
ATOM 841 C CA . SER A 1 100 ? 1.530 -15.551 46.964 1.00 65.25 100 SER A CA 1
ATOM 842 C C . SER A 1 100 ? 0.923 -15.736 48.353 1.00 65.25 100 SER A C 1
ATOM 844 O O . SER A 1 100 ? 0.892 -14.790 49.144 1.00 65.25 100 SER A O 1
ATOM 846 N N . TYR A 1 101 ? 0.429 -16.932 48.657 1.00 54.38 101 TYR A N 1
ATOM 847 C CA . TYR A 1 101 ? 0.079 -17.280 50.031 1.00 54.38 101 TYR A CA 1
ATOM 848 C C . TYR A 1 101 ? 1.369 -17.479 50.843 1.00 54.38 101 TYR A C 1
ATOM 850 O O . TYR A 1 101 ? 2.279 -18.150 50.348 1.00 54.38 101 TYR A O 1
ATOM 858 N N . PRO A 1 102 ? 1.488 -16.899 52.052 1.00 68.50 102 PRO A N 1
ATOM 859 C CA . PRO A 1 102 ? 2.609 -17.193 52.934 1.00 68.50 102 PRO A CA 1
ATOM 860 C C . PRO A 1 102 ? 2.501 -18.637 53.446 1.00 68.50 102 PRO A C 1
ATOM 862 O O . PRO A 1 102 ? 1.403 -19.101 53.762 1.00 68.50 102 PRO A O 1
ATOM 865 N N . VAL A 1 103 ? 3.648 -19.324 53.469 1.00 64.06 103 VAL A N 1
ATOM 866 C CA . VAL A 1 103 ? 3.858 -20.666 54.047 1.00 64.06 103 VAL A CA 1
ATOM 867 C C . VAL A 1 103 ? 3.904 -20.575 55.566 1.00 64.06 103 VAL A C 1
ATOM 869 O O . VAL A 1 103 ? 4.544 -19.618 56.059 1.00 64.06 103 VAL A O 1
#

Foldseek 3Di:
DDKDKAADPDQQVVCVVPVQDDSRARIEIEAEADQVCLVVCVPVVVVCVVCLVVQQVVQQVVQGKYFYAWYHSDVPDIDGDGDIHGHDDPDPPPPPDDDDDDD

Organism: NCBI:txid1303729

Radius of gyration: 19.14 Å; Cα contacts (8 Å, |Δi|>4): 159; chains: 1; bounding box: 33×35×72 Å

Nearest PDB structures (foldseek):
  2o8c-assembly1_A  TM=3.587E-01  e=4.022E+00  Homo sapiens